Protein AF-B3Y5L8-F1 (afdb_monomer_lite)

Structure (mmCIF, N/CA/C/O backbone):
data_AF-B3Y5L8-F1
#
_entry.id   AF-B3Y5L8-F1
#
loop_
_atom_site.group_PDB
_atom_site.id
_atom_site.type_symbol
_atom_site.label_atom_id
_atom_site.label_alt_id
_atom_site.label_comp_id
_atom_site.label_asym_id
_atom_site.label_entity_id
_atom_site.label_seq_id
_atom_site.pdbx_PDB_ins_code
_atom_site.Cartn_x
_atom_site.Cartn_y
_atom_site.Cartn_z
_atom_site.occupancy
_atom_site.B_iso_or_equiv
_atom_site.auth_seq_id
_atom_site.auth_comp_id
_atom_site.auth_asym_id
_atom_site.auth_atom_id
_atom_site.pdbx_PDB_model_num
ATOM 1 N N . ARG A 1 1 ? -18.184 -7.881 -6.669 1.00 50.28 1 ARG A N 1
ATOM 2 C CA . ARG A 1 1 ? -19.667 -7.841 -6.557 1.00 50.28 1 ARG A CA 1
ATOM 3 C C . ARG A 1 1 ? -20.148 -7.860 -5.105 1.00 50.28 1 ARG A C 1
ATOM 5 O O . ARG A 1 1 ? -21.030 -7.077 -4.813 1.00 50.28 1 ARG A O 1
ATOM 12 N N . TYR A 1 2 ? -19.504 -8.615 -4.206 1.00 52.53 2 TYR A N 1
ATOM 13 C CA . TYR A 1 2 ? -19.874 -8.753 -2.784 1.00 52.53 2 TYR A CA 1
ATOM 14 C C . TYR A 1 2 ? -20.154 -7.443 -2.012 1.00 52.53 2 TYR A C 1
ATOM 16 O O . TYR A 1 2 ? -21.137 -7.349 -1.291 1.00 52.53 2 TYR A O 1
ATOM 24 N N . PHE A 1 3 ? -19.330 -6.403 -2.183 1.00 54.78 3 PHE A N 1
ATOM 25 C CA . PHE A 1 3 ? -19.475 -5.165 -1.398 1.00 54.78 3 PHE A CA 1
ATOM 26 C C . PHE A 1 3 ? -20.613 -4.241 -1.863 1.00 54.78 3 PHE A C 1
ATOM 28 O O . PHE A 1 3 ? -21.130 -3.476 -1.057 1.00 54.78 3 PHE A O 1
ATOM 35 N N . ASN A 1 4 ? -21.061 -4.345 -3.122 1.00 59.84 4 ASN A N 1
ATOM 36 C CA . ASN A 1 4 ? -22.145 -3.505 -3.659 1.00 59.84 4 ASN A CA 1
ATOM 37 C C . ASN A 1 4 ? -23.539 -3.932 -3.163 1.00 59.84 4 ASN A C 1
ATOM 39 O O . ASN A 1 4 ? -24.526 -3.263 -3.452 1.00 59.84 4 ASN A O 1
ATOM 43 N N . GLU A 1 5 ? -23.633 -5.057 -2.453 1.00 64.31 5 GLU A N 1
ATOM 44 C CA . GLU A 1 5 ? -24.892 -5.622 -1.953 1.00 64.31 5 GLU A CA 1
ATOM 45 C C . GLU A 1 5 ? -25.192 -5.192 -0.502 1.00 64.31 5 GLU A C 1
ATOM 47 O O . GLU A 1 5 ? -26.288 -5.426 0.012 1.00 64.31 5 GLU A O 1
ATOM 52 N N . LEU A 1 6 ? -24.251 -4.509 0.163 1.00 70.00 6 LEU A N 1
ATOM 53 C CA . LEU A 1 6 ? -24.399 -4.045 1.542 1.00 70.00 6 LEU A CA 1
ATOM 54 C C . LEU A 1 6 ? -25.088 -2.671 1.592 1.00 70.00 6 LEU A C 1
ATOM 56 O O . LEU A 1 6 ? -24.498 -1.642 1.277 1.00 70.00 6 LEU A O 1
ATOM 60 N N . LYS A 1 7 ? -26.346 -2.653 2.051 1.00 70.38 7 LYS A N 1
ATOM 61 C CA . LYS A 1 7 ? -27.259 -1.489 1.997 1.00 70.38 7 LYS A CA 1
ATOM 62 C C . LYS A 1 7 ? -26.801 -0.219 2.734 1.00 70.38 7 LYS A C 1
ATOM 64 O O . LYS A 1 7 ? -27.329 0.847 2.443 1.00 70.38 7 LYS A O 1
ATOM 69 N N . ASN A 1 8 ? -25.849 -0.320 3.663 1.00 81.31 8 ASN A N 1
ATOM 70 C CA . ASN A 1 8 ? -25.397 0.803 4.499 1.00 81.31 8 ASN A CA 1
ATOM 71 C C . ASN A 1 8 ? -23.965 1.265 4.180 1.00 81.31 8 ASN A C 1
ATOM 73 O O . ASN A 1 8 ? -23.368 1.989 4.972 1.00 81.31 8 ASN A O 1
ATOM 77 N N . TRP A 1 9 ? -23.394 0.821 3.059 1.00 74.50 9 TRP A N 1
ATOM 78 C CA . TRP A 1 9 ? -22.017 1.126 2.683 1.00 74.50 9 TRP A CA 1
ATOM 79 C C . TRP A 1 9 ? -21.996 1.987 1.425 1.00 74.50 9 TRP A C 1
ATOM 81 O O . TRP A 1 9 ? -22.570 1.620 0.401 1.00 74.50 9 TRP A O 1
ATOM 91 N N . ASN A 1 10 ? -21.314 3.131 1.492 1.00 71.19 10 ASN A N 1
ATOM 92 C CA . ASN A 1 10 ? -21.014 3.911 0.299 1.00 71.19 10 ASN A CA 1
ATOM 93 C C . ASN A 1 10 ? -19.733 3.352 -0.332 1.00 71.19 10 ASN A C 1
ATOM 95 O O . ASN A 1 10 ? -18.638 3.555 0.194 1.00 71.19 10 ASN A O 1
ATOM 99 N N . VAL A 1 11 ? -19.881 2.588 -1.414 1.00 68.44 11 VAL A N 1
ATOM 100 C CA . VAL A 1 11 ? -18.762 1.915 -2.083 1.00 68.44 11 VAL A CA 1
ATOM 101 C C . VAL A 1 11 ? -18.299 2.752 -3.268 1.00 68.44 11 VAL A C 1
ATOM 103 O O . VAL A 1 11 ? -18.940 2.781 -4.316 1.00 68.44 11 VAL A O 1
ATOM 106 N N . SER A 1 12 ? -17.141 3.386 -3.113 1.00 68.50 12 SER A N 1
ATOM 107 C CA . SER A 1 12 ? -16.432 4.055 -4.205 1.00 68.50 12 SER A CA 1
ATOM 108 C C . SER A 1 12 ? -15.326 3.145 -4.730 1.00 68.50 12 SER A C 1
ATOM 110 O O . SER A 1 12 ? -14.553 2.588 -3.952 1.00 68.50 12 SER A O 1
ATOM 112 N N . TYR A 1 13 ? -15.220 3.002 -6.050 1.00 66.75 13 TYR A N 1
ATOM 113 C CA . TYR A 1 13 ? -14.108 2.305 -6.692 1.00 66.75 13 TYR A CA 1
ATOM 114 C C . TYR A 1 13 ? -13.597 3.118 -7.878 1.00 66.75 13 TYR A C 1
ATOM 116 O O . TYR A 1 13 ? -14.368 3.762 -8.587 1.00 66.75 13 TYR A O 1
ATOM 124 N N . ALA A 1 14 ? -12.289 3.069 -8.109 1.00 62.69 14 ALA A N 1
ATOM 125 C CA . ALA A 1 14 ? -11.677 3.614 -9.307 1.00 62.69 14 ALA A CA 1
ATOM 126 C C . ALA A 1 14 ? -11.326 2.455 -10.242 1.00 62.69 14 ALA A C 1
ATOM 128 O O . ALA A 1 14 ? -10.609 1.529 -9.856 1.00 62.69 14 ALA A O 1
ATOM 129 N N . SER A 1 15 ? -11.835 2.499 -11.473 1.00 60.38 15 SER A N 1
ATOM 130 C CA . SER A 1 15 ? -11.516 1.511 -12.509 1.00 60.38 15 SER A CA 1
ATOM 131 C C . SER A 1 15 ? -10.211 1.891 -13.209 1.00 60.38 15 SER A C 1
ATOM 133 O O . SER A 1 15 ? -10.171 2.131 -14.413 1.00 60.38 15 SER A O 1
ATOM 135 N N . VAL A 1 16 ? -9.144 2.007 -12.421 1.00 60.03 16 VAL A N 1
ATOM 136 C CA . VAL A 1 16 ? -7.787 2.175 -12.939 1.00 60.03 16 VAL A CA 1
ATOM 137 C C . VAL A 1 16 ? -7.308 0.792 -13.380 1.00 60.03 16 VAL A C 1
ATOM 139 O O . VAL A 1 16 ? -7.544 -0.168 -12.639 1.00 60.03 16 VAL A O 1
ATOM 142 N N . PRO A 1 17 ? -6.666 0.642 -14.552 1.00 57.47 17 PRO A N 1
ATOM 143 C CA . PRO A 1 17 ? -6.002 -0.603 -14.917 1.00 57.47 17 PRO A CA 1
ATOM 144 C C . PRO A 1 17 ? -4.876 -0.877 -13.913 1.00 57.47 17 PRO A C 1
ATOM 146 O O . PRO A 1 17 ? -3.736 -0.457 -14.087 1.00 57.47 17 PRO A O 1
ATOM 149 N N . ARG A 1 18 ? -5.221 -1.553 -12.819 1.00 55.16 18 ARG A N 1
ATOM 150 C CA . ARG A 1 18 ? -4.263 -2.088 -11.862 1.00 55.16 18 ARG A CA 1
ATOM 151 C C . ARG A 1 18 ? -3.677 -3.332 -12.497 1.00 55.16 18 ARG A C 1
ATOM 153 O O . ARG A 1 18 ? -4.420 -4.204 -12.938 1.00 55.16 18 ARG A O 1
ATOM 160 N N . SER A 1 19 ? -2.354 -3.406 -12.566 1.00 55.06 19 SER A N 1
ATOM 161 C CA . SER A 1 19 ? -1.710 -4.657 -12.939 1.00 55.06 19 SER A CA 1
ATOM 162 C C . SER A 1 19 ? -1.851 -5.616 -11.751 1.00 55.06 19 SER A C 1
ATOM 164 O O . SER A 1 19 ? -1.146 -5.514 -10.745 1.00 55.06 19 SER A O 1
ATOM 166 N N . ASP A 1 20 ? -2.848 -6.490 -11.866 1.00 57.62 20 ASP A N 1
ATOM 167 C CA . ASP A 1 20 ? -3.024 -7.740 -11.120 1.00 57.62 20 ASP A CA 1
ATOM 168 C C . ASP A 1 20 ? -2.083 -8.840 -11.637 1.00 57.62 20 ASP A C 1
ATOM 170 O O . ASP A 1 20 ? -2.025 -9.947 -11.103 1.00 57.62 20 ASP A O 1
ATOM 174 N N . GLN A 1 21 ? -1.333 -8.524 -12.691 1.00 57.56 21 GLN A N 1
ATOM 175 C CA . GLN A 1 21 ? -0.391 -9.425 -13.308 1.00 57.56 21 GLN A CA 1
ATOM 176 C C . GLN A 1 21 ? 0.811 -9.609 -12.387 1.00 57.56 21 GLN A C 1
ATOM 178 O O . GLN A 1 21 ? 1.389 -8.646 -11.877 1.00 57.56 21 GLN A O 1
ATOM 183 N N . SER A 1 22 ? 1.232 -10.863 -12.243 1.00 66.19 22 SER A N 1
ATOM 184 C CA . SER A 1 22 ? 2.446 -11.296 -11.544 1.00 66.19 22 SER A CA 1
ATOM 185 C C . SER A 1 22 ? 3.725 -10.899 -12.305 1.00 66.19 22 SER A C 1
ATOM 187 O O . SER A 1 22 ? 4.647 -11.696 -12.453 1.00 66.19 22 SER A O 1
ATOM 189 N N . ILE A 1 23 ? 3.763 -9.684 -12.853 1.00 74.50 23 ILE A N 1
ATOM 190 C CA . ILE A 1 23 ? 4.885 -9.128 -13.607 1.00 74.50 23 ILE A CA 1
ATOM 191 C C . ILE A 1 23 ? 5.756 -8.272 -12.693 1.00 74.50 23 ILE A C 1
ATOM 193 O O . ILE A 1 23 ? 5.270 -7.605 -11.776 1.00 74.50 23 ILE A O 1
ATOM 197 N N . SER A 1 24 ? 7.060 -8.277 -12.955 1.00 79.12 24 SER A N 1
ATOM 198 C CA . SER A 1 24 ? 8.017 -7.513 -12.151 1.00 79.12 24 SER A CA 1
ATOM 199 C C . SER A 1 24 ? 7.772 -6.002 -12.249 1.00 79.12 24 SER A C 1
ATOM 201 O O . SER A 1 24 ? 7.298 -5.498 -13.269 1.00 79.12 24 SER A O 1
ATOM 203 N N . THR A 1 25 ? 8.180 -5.244 -11.229 1.00 76.31 25 THR A N 1
ATOM 204 C CA . THR A 1 25 ? 8.159 -3.769 -11.262 1.00 76.31 25 THR A CA 1
ATOM 205 C C . THR A 1 25 ? 8.923 -3.211 -12.467 1.00 76.31 25 THR A C 1
ATOM 207 O O . THR A 1 25 ? 8.503 -2.226 -13.069 1.00 76.31 25 THR A O 1
ATOM 210 N N . ALA A 1 26 ? 10.020 -3.863 -12.870 1.00 81.69 26 ALA A N 1
ATOM 211 C CA . ALA A 1 26 ? 10.791 -3.478 -14.051 1.00 81.69 26 ALA A CA 1
ATOM 212 C C . ALA A 1 26 ? 9.981 -3.632 -15.349 1.00 81.69 26 ALA A C 1
ATOM 214 O O . ALA A 1 26 ? 10.059 -2.783 -16.235 1.00 81.69 26 ALA A O 1
ATOM 215 N N . GLU A 1 27 ? 9.172 -4.685 -15.443 1.00 82.44 27 GLU A N 1
ATOM 216 C CA . GLU A 1 27 ? 8.284 -4.918 -16.579 1.00 82.44 27 GLU A CA 1
ATOM 217 C C . GLU A 1 27 ? 7.079 -3.966 -16.577 1.00 82.44 27 GLU A C 1
ATOM 219 O O . GLU A 1 27 ? 6.668 -3.472 -17.623 1.00 82.44 27 GLU A O 1
ATOM 224 N N . ARG A 1 28 ? 6.540 -3.609 -15.408 1.00 76.06 28 ARG A N 1
ATOM 225 C CA . ARG A 1 28 ? 5.497 -2.568 -15.308 1.00 76.06 28 ARG A CA 1
ATOM 226 C C . ARG A 1 28 ? 6.032 -1.214 -15.768 1.00 76.06 28 ARG A C 1
ATOM 228 O O . ARG A 1 28 ? 5.418 -0.540 -16.598 1.00 76.06 28 ARG A O 1
ATOM 235 N N . ALA A 1 29 ? 7.237 -0.870 -15.317 1.00 82.44 29 ALA A N 1
ATOM 236 C CA . ALA A 1 29 ? 7.930 0.345 -15.718 1.00 82.44 29 ALA A CA 1
ATOM 237 C C . ALA A 1 29 ? 8.262 0.384 -17.220 1.00 82.44 29 ALA A C 1
ATOM 239 O O . ALA A 1 29 ? 8.309 1.477 -17.788 1.00 82.44 29 ALA A O 1
ATOM 240 N N . SER A 1 30 ? 8.476 -0.764 -17.877 1.00 85.00 30 SER A N 1
ATOM 241 C CA . SER A 1 30 ? 8.693 -0.814 -19.330 1.00 85.00 30 SER A CA 1
ATOM 242 C C . SER A 1 30 ? 7.405 -0.594 -20.131 1.00 85.00 30 SER A C 1
ATOM 244 O O . SER A 1 30 ? 7.465 -0.012 -21.211 1.00 85.00 30 SER A O 1
ATOM 246 N N . ARG A 1 31 ? 6.240 -0.984 -19.592 1.00 83.06 31 ARG A N 1
ATOM 247 C CA . ARG A 1 31 ? 4.928 -0.799 -20.241 1.00 83.06 31 ARG A CA 1
ATOM 248 C C . ARG A 1 31 ? 4.367 0.611 -20.083 1.00 83.06 31 ARG A C 1
ATOM 250 O O . ARG A 1 31 ? 3.844 1.171 -21.041 1.00 83.06 31 ARG A O 1
ATOM 257 N N . HIS A 1 32 ? 4.455 1.175 -18.881 1.00 77.38 32 HIS A N 1
ATOM 258 C CA . HIS A 1 32 ? 3.804 2.449 -18.550 1.00 77.38 32 HIS A CA 1
ATOM 259 C C . HIS A 1 32 ? 4.779 3.625 -18.453 1.00 77.38 32 HIS A C 1
ATOM 261 O O . HIS A 1 32 ? 4.351 4.776 -18.408 1.00 77.38 32 HIS A O 1
ATOM 267 N N . GLY A 1 33 ? 6.085 3.356 -18.458 1.00 85.06 33 GLY A N 1
ATOM 268 C CA . GLY A 1 33 ? 7.122 4.341 -18.181 1.00 85.06 33 GLY A CA 1
ATOM 269 C C . GLY A 1 33 ? 7.389 4.471 -16.680 1.00 85.06 33 GLY A C 1
ATOM 270 O O . GLY A 1 33 ? 6.476 4.462 -15.855 1.00 85.06 33 GLY A O 1
ATOM 271 N N . LYS A 1 34 ? 8.667 4.635 -16.319 1.00 85.88 34 LYS A N 1
ATOM 272 C CA . LYS A 1 34 ? 9.130 4.696 -14.919 1.00 85.88 34 LYS A CA 1
ATOM 273 C C . LYS A 1 34 ? 8.408 5.760 -14.088 1.00 85.88 34 LYS A C 1
ATOM 275 O O . LYS A 1 34 ? 8.040 5.494 -12.951 1.00 85.88 34 LYS A O 1
ATOM 280 N N . ALA A 1 35 ? 8.204 6.950 -14.655 1.00 86.12 35 ALA A N 1
ATOM 281 C CA . ALA A 1 35 ? 7.547 8.053 -13.957 1.00 86.12 35 ALA A CA 1
ATOM 282 C C . ALA A 1 35 ? 6.089 7.722 -13.603 1.00 86.12 35 ALA A C 1
ATOM 284 O O . ALA A 1 35 ? 5.652 8.003 -12.491 1.00 86.12 35 ALA A O 1
ATOM 285 N N . ASN A 1 36 ? 5.366 7.073 -14.519 1.00 84.62 36 ASN A N 1
ATOM 286 C CA . ASN A 1 36 ? 3.982 6.677 -14.285 1.00 84.62 36 ASN A CA 1
ATOM 287 C C . ASN A 1 36 ? 3.889 5.542 -13.266 1.00 84.62 36 ASN A C 1
ATOM 289 O O . ASN A 1 36 ? 3.026 5.595 -12.403 1.00 84.62 36 ASN A O 1
ATOM 293 N N . GLU A 1 37 ? 4.797 4.562 -13.300 1.00 83.88 37 GLU A N 1
ATOM 294 C CA . GLU A 1 37 ? 4.798 3.483 -12.300 1.00 83.88 37 GLU A CA 1
ATOM 295 C C . GLU A 1 37 ? 5.049 4.017 -10.883 1.00 83.88 37 GLU A C 1
ATOM 297 O O . GLU A 1 37 ? 4.380 3.610 -9.932 1.00 83.88 37 GLU A O 1
ATOM 302 N N . ILE A 1 38 ? 5.967 4.980 -10.742 1.00 86.50 38 ILE A N 1
ATOM 303 C CA . ILE A 1 38 ? 6.202 5.672 -9.469 1.00 86.50 38 ILE A CA 1
ATOM 304 C C . ILE A 1 38 ? 4.950 6.443 -9.048 1.00 86.50 38 ILE A C 1
ATOM 306 O O . ILE A 1 38 ? 4.517 6.325 -7.905 1.00 86.50 38 ILE A O 1
ATOM 310 N N . PHE A 1 39 ? 4.347 7.205 -9.963 1.00 87.50 39 PHE A N 1
ATOM 311 C CA . PHE A 1 39 ? 3.135 7.966 -9.675 1.00 87.50 39 PHE A CA 1
ATOM 312 C C . PHE A 1 39 ? 1.977 7.066 -9.224 1.00 87.50 39 PHE A C 1
ATOM 314 O O . PHE A 1 39 ? 1.354 7.348 -8.204 1.00 87.50 39 PHE A O 1
ATOM 321 N N . PHE A 1 40 ? 1.720 5.960 -9.927 1.00 83.12 40 PHE A N 1
ATOM 322 C CA . PHE A 1 40 ? 0.674 5.008 -9.555 1.00 83.12 40 PHE A CA 1
ATOM 323 C C . PHE A 1 40 ? 0.956 4.352 -8.203 1.00 83.12 40 PHE A C 1
ATOM 325 O O . PHE A 1 40 ? 0.052 4.270 -7.380 1.00 83.12 40 PHE A O 1
ATOM 332 N N . SER A 1 41 ? 2.211 3.983 -7.928 1.00 85.50 41 SER A N 1
ATOM 333 C CA . SER A 1 41 ? 2.599 3.414 -6.629 1.00 85.50 41 SER A CA 1
ATOM 334 C C . SER A 1 41 ? 2.382 4.401 -5.475 1.00 85.50 41 SER A C 1
ATOM 336 O O . SER A 1 41 ? 1.924 4.013 -4.403 1.00 85.50 41 SER A O 1
ATOM 338 N N . LEU A 1 42 ? 2.684 5.687 -5.684 1.00 89.88 42 LEU A N 1
ATOM 339 C CA . LEU A 1 42 ? 2.451 6.738 -4.687 1.00 89.88 42 LEU A CA 1
ATOM 340 C C . LEU A 1 42 ? 0.961 7.039 -4.493 1.00 89.88 42 LEU A C 1
ATOM 342 O O . LEU A 1 42 ? 0.534 7.294 -3.369 1.00 89.88 42 LEU A O 1
ATOM 346 N N . LEU A 1 43 ? 0.169 6.994 -5.566 1.00 88.50 43 LEU A N 1
ATOM 347 C CA . LEU A 1 43 ? -1.280 7.163 -5.491 1.00 88.50 43 LEU A CA 1
ATOM 348 C C . 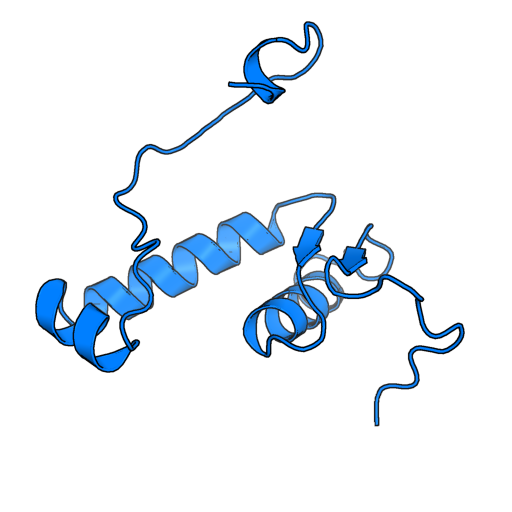LEU A 1 43 ? -1.936 6.008 -4.723 1.00 88.50 43 LEU A C 1
ATOM 350 O O . LEU A 1 43 ? -2.752 6.249 -3.835 1.00 88.50 43 LEU A O 1
ATOM 354 N N . ASP A 1 44 ? -1.548 4.768 -5.027 1.00 87.00 44 ASP A N 1
ATOM 355 C CA . ASP A 1 44 ? -2.019 3.578 -4.313 1.00 87.00 44 ASP A CA 1
ATOM 356 C C . ASP A 1 44 ? -1.636 3.638 -2.826 1.00 87.00 44 ASP A C 1
ATOM 358 O O . ASP A 1 44 ? -2.450 3.303 -1.962 1.00 87.00 44 ASP A O 1
ATOM 362 N N . LEU A 1 45 ? -0.427 4.124 -2.517 1.00 90.56 45 LEU A N 1
ATOM 363 C CA . LEU A 1 45 ? 0.013 4.351 -1.143 1.00 90.56 45 LEU A CA 1
ATOM 364 C C . LEU A 1 45 ? -0.869 5.376 -0.428 1.00 90.56 45 LEU A C 1
ATOM 366 O O . LEU A 1 45 ? -1.368 5.088 0.655 1.00 90.56 45 LEU A O 1
ATOM 370 N N . ASP A 1 46 ? -1.095 6.555 -1.013 1.00 90.81 46 ASP A N 1
ATOM 371 C CA . ASP A 1 46 ? -1.902 7.593 -0.364 1.00 90.81 46 ASP A CA 1
ATOM 372 C C . ASP A 1 46 ? -3.336 7.118 -0.085 1.00 90.81 46 ASP A C 1
ATOM 374 O O . ASP A 1 46 ? -3.857 7.331 1.013 1.00 90.81 46 ASP A O 1
ATOM 378 N N . LEU A 1 47 ? -3.941 6.385 -1.023 1.00 87.56 47 LEU A N 1
ATOM 379 C CA . LEU A 1 47 ? -5.252 5.766 -0.819 1.00 87.56 47 LEU A CA 1
ATOM 380 C C . LEU A 1 47 ? -5.234 4.760 0.343 1.00 87.56 47 LEU A C 1
ATOM 382 O O . LEU A 1 47 ? -6.126 4.793 1.192 1.00 87.56 47 LEU A O 1
ATOM 386 N N . ALA A 1 48 ? -4.206 3.912 0.433 1.00 88.94 48 ALA A N 1
ATOM 387 C CA . ALA A 1 48 ? -4.053 2.958 1.534 1.00 88.94 48 ALA A CA 1
ATOM 388 C C . ALA A 1 48 ? -3.880 3.648 2.901 1.00 88.94 48 ALA A C 1
ATOM 390 O O . ALA A 1 48 ? -4.418 3.195 3.917 1.00 88.94 48 ALA A O 1
ATOM 391 N N . LEU A 1 49 ? -3.164 4.776 2.936 1.00 90.62 49 LEU A N 1
ATOM 392 C CA . LEU A 1 49 ? -2.984 5.586 4.141 1.00 90.62 49 LEU A CA 1
ATOM 393 C C . LEU A 1 49 ? -4.299 6.229 4.613 1.00 90.62 49 LEU A C 1
ATOM 395 O O . LEU A 1 49 ? -4.494 6.433 5.813 1.00 90.62 49 LEU A O 1
ATOM 399 N N . GLN A 1 50 ? -5.217 6.536 3.695 1.00 87.81 50 GLN A N 1
ATOM 400 C CA . GLN A 1 50 ? -6.516 7.121 4.033 1.00 87.81 50 GLN A CA 1
ATOM 401 C C . GLN A 1 50 ? -7.490 6.112 4.664 1.00 87.81 50 GLN A C 1
ATOM 403 O O . GLN A 1 50 ?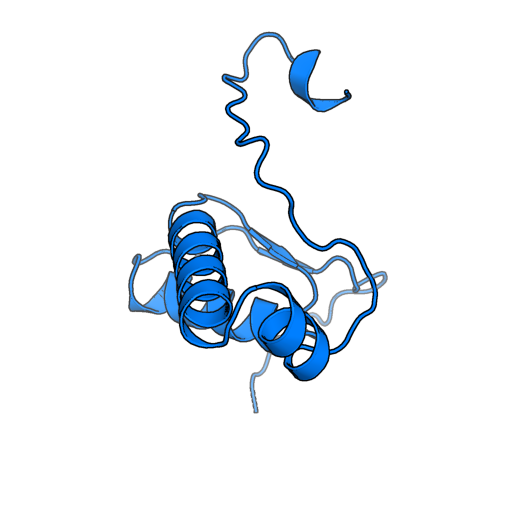 -8.328 6.522 5.468 1.00 87.81 50 GLN A O 1
ATOM 408 N N . CYS A 1 51 ? -7.368 4.808 4.387 1.00 85.75 51 CYS A N 1
ATOM 409 C CA . CYS A 1 51 ? -8.283 3.784 4.911 1.00 85.75 51 CYS A CA 1
ATOM 410 C C . CYS A 1 51 ? -8.309 3.731 6.451 1.00 85.75 51 CYS A C 1
ATOM 412 O O . CYS A 1 51 ? -7.294 3.963 7.108 1.00 85.75 51 CYS A O 1
ATOM 414 N N . ASP A 1 52 ? -9.439 3.397 7.072 1.00 85.75 52 ASP A N 1
ATOM 415 C CA . ASP A 1 52 ? -9.527 3.254 8.540 1.00 85.75 52 ASP A CA 1
ATOM 416 C C . ASP A 1 52 ? -9.037 1.895 9.039 1.00 85.75 52 ASP A C 1
ATOM 418 O O . ASP A 1 52 ? -8.409 1.811 10.093 1.00 85.75 52 ASP A O 1
ATOM 422 N N . ALA A 1 53 ? -9.195 0.866 8.213 1.00 85.81 53 ALA A N 1
ATOM 423 C CA . ALA A 1 53 ? -8.613 -0.454 8.400 1.00 85.81 53 ALA A CA 1
ATOM 424 C C . ALA A 1 53 ? -7.755 -0.827 7.185 1.00 85.81 53 ALA A C 1
ATOM 426 O O . ALA A 1 53 ? -7.987 -0.322 6.084 1.00 85.81 53 ALA A O 1
ATOM 427 N N . TRP A 1 54 ? -6.782 -1.710 7.380 1.00 87.25 54 TRP A N 1
ATOM 428 C CA . TRP A 1 54 ? -5.945 -2.249 6.315 1.00 87.25 54 TRP A CA 1
ATOM 429 C C . TRP A 1 54 ? -5.907 -3.776 6.383 1.00 87.25 54 TRP A C 1
ATOM 431 O O . TRP A 1 54 ? -5.888 -4.361 7.462 1.00 87.25 54 TRP A O 1
ATOM 441 N N . VAL A 1 55 ? -5.911 -4.415 5.216 1.00 87.50 55 VAL A N 1
ATOM 442 C CA . VAL A 1 55 ? -5.787 -5.866 5.076 1.00 87.50 55 VAL A CA 1
ATOM 443 C C . VAL A 1 55 ? -4.588 -6.119 4.178 1.00 87.50 55 VAL A C 1
ATOM 445 O O . VAL A 1 55 ? -4.534 -5.602 3.062 1.00 87.50 55 VAL A O 1
ATOM 448 N N . GLY A 1 56 ? -3.624 -6.889 4.661 1.00 86.00 56 GLY A N 1
ATOM 449 C CA . GLY A 1 56 ? -2.390 -7.171 3.939 1.00 86.00 56 GLY A CA 1
ATOM 450 C C . GLY A 1 56 ? -1.755 -8.460 4.424 1.00 86.00 56 GLY A C 1
ATOM 451 O O . GLY A 1 56 ? -2.390 -9.238 5.122 1.00 86.00 56 GLY A O 1
ATOM 452 N N . THR A 1 57 ? -0.502 -8.678 4.050 1.00 85.62 57 THR A N 1
ATOM 453 C CA . THR A 1 57 ? 0.326 -9.738 4.631 1.00 85.62 57 THR A CA 1
ATOM 454 C C . THR A 1 57 ? 1.587 -9.129 5.218 1.00 85.62 57 THR A C 1
ATOM 456 O O . THR A 1 57 ? 2.247 -8.338 4.536 1.00 85.62 57 THR A O 1
ATOM 459 N N . LEU A 1 58 ? 1.953 -9.469 6.459 1.00 83.69 58 LEU A N 1
ATOM 460 C CA . LEU A 1 58 ? 3.171 -8.922 7.083 1.00 83.69 58 LEU A CA 1
ATOM 461 C C . LEU A 1 58 ? 4.452 -9.402 6.386 1.00 83.69 58 LEU A C 1
ATOM 463 O O . LEU A 1 58 ? 5.489 -8.742 6.452 1.00 83.69 58 LEU A O 1
ATOM 467 N N . THR A 1 59 ? 4.365 -10.509 5.648 1.00 84.31 59 THR A N 1
ATOM 468 C CA . THR A 1 59 ? 5.417 -11.010 4.754 1.00 84.31 59 THR A CA 1
ATOM 469 C C . THR A 1 59 ? 5.707 -10.063 3.583 1.00 84.31 59 THR A C 1
ATOM 471 O O . THR A 1 59 ? 6.800 -10.095 3.016 1.00 84.31 59 THR A O 1
ATOM 474 N N . SER A 1 60 ? 4.772 -9.175 3.228 1.00 82.06 60 SER A N 1
ATOM 475 C CA . SER A 1 60 ? 4.957 -8.179 2.175 1.00 82.06 60 SER A CA 1
ATOM 476 C C . SER A 1 60 ? 5.588 -6.895 2.715 1.00 82.06 60 SER A C 1
ATOM 478 O O . SER A 1 60 ? 4.988 -6.168 3.510 1.00 82.06 60 SER A O 1
ATOM 480 N N . ASN A 1 61 ? 6.765 -6.545 2.186 1.00 88.75 61 ASN A N 1
ATOM 481 C CA . ASN A 1 61 ? 7.426 -5.264 2.469 1.00 88.75 61 ASN A CA 1
ATOM 482 C C . ASN A 1 61 ? 6.517 -4.057 2.180 1.00 88.75 61 ASN A C 1
ATOM 484 O O . ASN A 1 61 ? 6.608 -3.043 2.866 1.00 88.75 61 ASN A O 1
ATOM 488 N N . TRP A 1 62 ? 5.622 -4.162 1.191 1.00 88.69 62 TRP A N 1
ATOM 489 C CA . TRP A 1 62 ? 4.671 -3.097 0.872 1.00 88.69 62 TRP A CA 1
ATOM 490 C C . TRP A 1 62 ? 3.609 -2.926 1.964 1.00 88.69 62 TRP A C 1
ATOM 492 O O . TRP A 1 62 ? 3.319 -1.806 2.376 1.00 88.69 62 TRP A O 1
ATOM 502 N N . SER A 1 63 ? 3.072 -4.032 2.482 1.00 89.56 63 SER A N 1
ATOM 503 C CA . SER A 1 63 ? 2.090 -3.995 3.571 1.00 89.56 63 SER A CA 1
ATOM 504 C C . SER A 1 63 ? 2.701 -3.470 4.870 1.00 89.56 63 SER A C 1
ATOM 506 O O . SER A 1 63 ? 2.039 -2.717 5.578 1.00 89.56 63 SER A O 1
ATOM 508 N N . ARG A 1 64 ? 3.959 -3.829 5.164 1.00 90.00 64 ARG A N 1
ATOM 509 C CA . ARG A 1 64 ? 4.712 -3.289 6.309 1.00 90.00 64 ARG A CA 1
ATOM 510 C C . ARG A 1 64 ? 4.934 -1.785 6.184 1.00 90.00 64 ARG A C 1
ATOM 512 O O . ARG A 1 64 ? 4.631 -1.049 7.112 1.00 90.00 64 ARG A O 1
ATOM 519 N N . LEU A 1 65 ? 5.383 -1.327 5.012 1.00 92.56 65 LEU A N 1
ATOM 520 C CA . LEU A 1 65 ? 5.560 0.100 4.735 1.00 92.56 65 LEU A CA 1
ATOM 521 C C . LEU A 1 65 ? 4.258 0.880 4.962 1.00 92.56 65 LEU A C 1
ATOM 523 O O . LEU A 1 65 ? 4.272 1.950 5.567 1.00 92.56 65 LEU A O 1
ATOM 527 N N . ILE A 1 66 ? 3.130 0.350 4.482 1.00 92.50 66 ILE A N 1
ATOM 528 C CA . ILE A 1 66 ? 1.818 0.968 4.687 1.00 92.50 66 ILE A CA 1
ATOM 529 C C . ILE A 1 66 ? 1.481 1.045 6.179 1.00 92.50 66 ILE A C 1
ATOM 531 O O . ILE A 1 66 ? 1.042 2.099 6.628 1.00 92.50 66 ILE A O 1
ATOM 535 N N . ASP A 1 67 ? 1.693 -0.021 6.947 1.00 90.25 67 ASP A N 1
ATOM 536 C CA . ASP A 1 67 ? 1.404 -0.046 8.386 1.00 90.25 67 ASP A CA 1
ATOM 537 C C . ASP A 1 67 ? 2.256 0.969 9.175 1.00 90.25 67 ASP A C 1
ATOM 539 O O . ASP A 1 67 ? 1.739 1.814 9.915 1.00 90.25 67 ASP A O 1
ATOM 543 N N . GLU A 1 68 ? 3.562 0.998 8.903 1.00 90.50 68 GLU A N 1
ATOM 544 C CA . GLU A 1 68 ? 4.502 1.954 9.492 1.00 90.50 68 GLU A CA 1
ATOM 545 C C . GLU A 1 68 ? 4.118 3.408 9.154 1.00 90.50 68 GLU A C 1
ATOM 547 O O . GLU A 1 68 ? 4.087 4.280 10.028 1.00 90.50 68 GLU A O 1
ATOM 552 N N . LEU A 1 69 ? 3.744 3.696 7.905 1.00 93.50 69 LEU A N 1
ATOM 553 C CA . LEU A 1 69 ? 3.315 5.038 7.497 1.00 93.50 69 LEU A CA 1
ATOM 554 C C . LEU A 1 69 ? 1.924 5.409 8.026 1.00 93.50 69 LEU A C 1
ATOM 556 O O . LEU A 1 69 ? 1.677 6.574 8.345 1.00 93.50 69 LEU A O 1
ATOM 560 N N . ARG A 1 70 ? 1.006 4.450 8.180 1.00 90.94 70 ARG A N 1
ATOM 561 C CA . ARG A 1 70 ? -0.292 4.689 8.832 1.00 90.94 70 ARG A CA 1
ATOM 562 C C . ARG A 1 70 ? -0.092 5.119 10.281 1.00 90.94 70 ARG A C 1
ATOM 564 O O . ARG A 1 70 ? -0.749 6.066 10.721 1.00 90.94 70 ARG A O 1
ATOM 571 N N . SER A 1 71 ? 0.838 4.483 10.994 1.00 86.75 71 SER A N 1
ATOM 572 C CA . SER A 1 71 ? 1.148 4.831 12.384 1.00 86.75 71 SER A CA 1
ATOM 573 C C . SER A 1 71 ? 1.789 6.215 12.525 1.00 86.75 71 SER A C 1
ATOM 575 O O . SER A 1 71 ? 1.361 6.999 13.373 1.00 86.75 71 SER A O 1
ATOM 577 N N . THR A 1 72 ? 2.741 6.554 11.652 1.00 90.31 72 THR A N 1
ATOM 578 C CA . THR A 1 72 ? 3.562 7.772 11.774 1.00 90.31 72 THR A CA 1
ATOM 579 C C . THR A 1 72 ? 2.985 8.996 11.062 1.00 90.31 72 THR A C 1
ATOM 581 O O . THR A 1 72 ? 3.070 10.104 11.584 1.00 90.31 72 THR A O 1
ATOM 584 N N . VAL A 1 73 ? 2.378 8.827 9.883 1.00 89.44 73 VAL A N 1
ATOM 585 C CA . VAL A 1 73 ? 1.944 9.937 9.009 1.00 89.44 73 VAL A CA 1
ATOM 586 C C . VAL A 1 73 ? 0.447 10.228 9.125 1.00 89.44 73 VAL A C 1
ATOM 588 O O . VAL A 1 73 ? 0.010 11.354 8.879 1.00 89.44 73 VAL A O 1
ATOM 591 N N . ARG A 1 74 ? -0.370 9.230 9.476 1.00 87.00 74 ARG A N 1
ATOM 592 C CA . ARG A 1 74 ? -1.835 9.375 9.596 1.00 87.00 74 ARG A CA 1
ATOM 593 C C . ARG A 1 74 ? -2.348 9.234 11.029 1.00 87.00 74 ARG A C 1
ATOM 595 O O . ARG A 1 74 ? -3.558 9.271 11.230 1.00 87.00 74 ARG A O 1
ATOM 602 N N . CYS A 1 75 ? -1.452 9.083 12.008 1.00 86.31 75 CYS A N 1
ATOM 603 C CA . CYS A 1 75 ? -1.784 8.873 13.421 1.00 86.31 75 CYS A CA 1
ATOM 604 C C . CYS A 1 75 ? -2.720 7.670 13.657 1.00 86.31 75 CYS A C 1
ATOM 606 O O . CYS A 1 75 ? -3.478 7.647 14.624 1.00 86.31 75 CYS A O 1
ATOM 608 N N . LYS A 1 76 ? -2.675 6.660 12.777 1.00 85.75 76 LYS A N 1
ATOM 609 C CA . LYS A 1 76 ? -3.502 5.444 12.842 1.00 85.75 76 LYS A CA 1
ATOM 610 C C . LYS A 1 76 ? -2.731 4.264 13.445 1.00 85.75 76 LYS A C 1
ATOM 612 O O . LYS A 1 76 ? -2.910 3.135 13.007 1.00 85.75 76 LYS A O 1
ATOM 617 N N . ALA A 1 77 ? -1.876 4.520 14.439 1.00 81.69 77 ALA A N 1
ATOM 618 C CA . ALA A 1 77 ? -1.018 3.498 15.055 1.00 81.69 77 ALA A CA 1
ATOM 619 C C . ALA A 1 77 ? -1.806 2.348 15.708 1.00 81.69 77 ALA A C 1
ATOM 621 O O . ALA A 1 77 ? -1.357 1.213 15.692 1.00 81.69 77 ALA A O 1
ATOM 622 N N . ASN A 1 78 ? -3.008 2.635 16.218 1.00 81.00 78 ASN A N 1
ATOM 623 C CA . ASN A 1 78 ? -3.934 1.636 16.767 1.00 81.00 78 ASN A CA 1
ATOM 624 C C . ASN A 1 78 ? -5.047 1.268 15.765 1.00 81.00 78 ASN A C 1
ATOM 626 O O . ASN A 1 78 ? -6.145 0.878 16.161 1.00 81.00 78 ASN A O 1
ATOM 630 N N . GLY A 1 79 ? -4.816 1.506 14.471 1.00 81.81 79 GLY A N 1
ATOM 631 C CA . GLY A 1 79 ? -5.765 1.182 13.413 1.00 81.81 79 GLY A CA 1
ATOM 632 C C . GLY A 1 79 ? -5.897 -0.327 13.226 1.00 81.81 79 GLY A C 1
ATOM 633 O O . GLY A 1 79 ? -4.977 -1.084 13.517 1.00 81.81 79 GLY A O 1
ATOM 634 N N . ILE A 1 80 ? -7.045 -0.771 12.715 1.00 86.25 80 ILE A N 1
ATOM 635 C CA . ILE A 1 80 ? -7.266 -2.196 12.446 1.00 86.25 80 ILE A CA 1
ATOM 636 C C . ILE A 1 80 ? -6.336 -2.632 11.307 1.00 86.25 80 ILE A C 1
ATOM 638 O O . ILE A 1 80 ? -6.424 -2.097 10.198 1.00 86.25 80 ILE A O 1
ATOM 642 N N . TYR A 1 81 ? -5.489 -3.621 11.582 1.00 85.31 81 TYR A N 1
ATOM 643 C CA . TYR A 1 81 ? -4.696 -4.346 10.596 1.00 85.31 81 TYR A CA 1
ATOM 644 C C . TYR A 1 81 ? -5.101 -5.820 10.633 1.00 85.31 81 TYR A C 1
ATOM 646 O O . TYR A 1 81 ? -5.118 -6.429 11.701 1.00 85.31 81 TYR A O 1
ATOM 654 N N . TRP A 1 82 ? -5.420 -6.396 9.478 1.00 84.88 82 TRP A N 1
ATOM 655 C CA . TRP A 1 82 ? -5.650 -7.832 9.336 1.00 84.88 82 TRP A CA 1
ATOM 656 C C . TRP A 1 82 ? -4.556 -8.454 8.470 1.00 84.88 82 TRP A C 1
ATOM 658 O O . TRP A 1 82 ? -4.425 -8.097 7.295 1.00 84.88 82 TRP A O 1
ATOM 668 N N . ASP A 1 83 ? -3.802 -9.393 9.044 1.00 84.62 83 ASP A N 1
ATOM 669 C CA . ASP A 1 83 ? -2.828 -10.202 8.313 1.00 84.62 83 ASP A CA 1
ATOM 670 C C . ASP A 1 83 ? -3.527 -11.413 7.681 1.00 84.62 83 ASP A C 1
ATO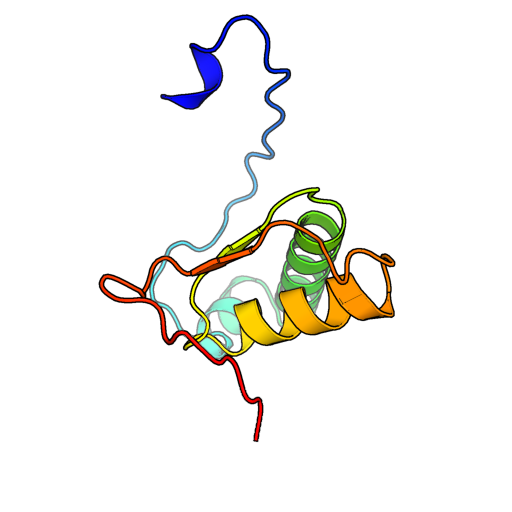M 672 O O . ASP A 1 83 ? -3.983 -12.322 8.371 1.00 84.62 83 ASP A O 1
ATOM 676 N N . ALA A 1 84 ? -3.638 -11.413 6.357 1.00 80.12 84 ALA A N 1
ATOM 677 C CA . ALA A 1 84 ? -4.272 -12.478 5.592 1.00 80.12 84 ALA A CA 1
ATOM 678 C C . ALA A 1 84 ? -3.391 -13.732 5.438 1.00 80.12 84 ALA A C 1
ATOM 680 O O . ALA A 1 84 ? -3.904 -14.752 4.990 1.00 80.12 84 ALA A O 1
ATOM 681 N N . ASP A 1 85 ? -2.102 -13.667 5.794 1.00 75.81 85 ASP A N 1
ATOM 682 C CA . ASP A 1 85 ? -1.181 -14.818 5.777 1.00 75.81 85 ASP A CA 1
ATOM 683 C C . ASP A 1 85 ? -1.241 -15.619 7.092 1.00 75.81 85 ASP A C 1
ATOM 685 O O . ASP A 1 85 ? -0.651 -16.692 7.221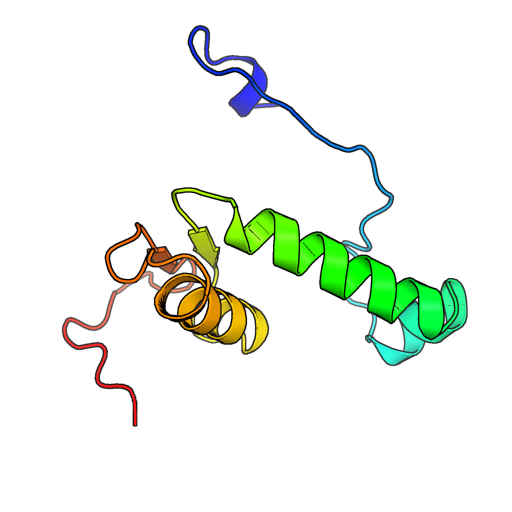 1.00 75.81 85 ASP A O 1
ATOM 689 N N . GLN A 1 86 ? -1.942 -15.095 8.103 1.00 59.91 86 GLN A N 1
ATOM 690 C CA . GLN A 1 86 ? -2.026 -15.705 9.422 1.00 59.91 86 GLN A CA 1
ATOM 691 C C . GLN A 1 86 ? -3.244 -16.618 9.531 1.00 59.91 86 GLN A C 1
ATOM 693 O O . GLN A 1 86 ? -4.261 -16.262 10.119 1.00 59.91 86 GLN A O 1
ATOM 698 N N . ASP A 1 87 ? -3.086 -17.860 9.068 1.00 57.69 87 ASP A N 1
ATOM 699 C CA . ASP A 1 87 ? -3.901 -18.980 9.565 1.00 57.69 87 ASP A CA 1
ATOM 700 C C . ASP A 1 87 ? -3.670 -19.213 11.081 1.00 57.69 87 ASP A C 1
ATOM 702 O O . ASP A 1 87 ? -4.456 -19.899 11.734 1.00 57.69 87 ASP A O 1
ATOM 706 N N . ASN A 1 88 ? -2.604 -18.631 11.663 1.00 51.72 88 ASN A N 1
ATOM 707 C CA . ASN A 1 88 ? -2.294 -18.665 13.095 1.00 51.72 88 ASN A CA 1
ATOM 708 C C . ASN A 1 88 ? -1.483 -17.413 13.523 1.00 51.72 88 ASN A C 1
ATOM 710 O O . ASN A 1 88 ? -0.269 -17.373 13.295 1.00 51.72 88 ASN A O 1
ATOM 714 N N . PRO A 1 89 ? -2.111 -16.365 14.087 1.00 52.06 89 PRO A N 1
ATOM 715 C CA . PRO A 1 89 ? -1.423 -15.115 14.395 1.00 52.06 89 PRO A CA 1
ATOM 716 C C . PRO A 1 89 ? -0.407 -15.280 15.541 1.00 52.06 89 PRO A C 1
ATOM 718 O O . PRO A 1 89 ? -0.738 -15.888 16.560 1.00 52.06 89 PRO A O 1
ATOM 721 N N . PRO A 1 90 ? 0.829 -14.753 15.429 1.00 52.38 90 PRO A N 1
ATOM 722 C CA . PRO A 1 90 ? 1.767 -14.723 16.537 1.00 52.38 90 PRO A CA 1
ATOM 723 C C . PRO A 1 90 ? 1.255 -13.747 17.602 1.00 52.38 90 PRO A C 1
ATOM 725 O O . PRO A 1 90 ? 1.024 -12.572 17.325 1.00 52.38 90 PRO A O 1
ATOM 728 N N . GLU A 1 91 ? 1.112 -14.236 18.837 1.00 54.28 91 GLU A N 1
ATOM 729 C CA . GLU A 1 91 ? 0.597 -13.464 19.981 1.00 54.28 91 GLU A CA 1
ATOM 730 C C . GLU A 1 91 ? 1.436 -12.217 20.306 1.00 54.28 91 GLU A C 1
ATOM 732 O O . GLU A 1 91 ? 0.930 -11.289 20.928 1.00 54.28 91 GLU A O 1
ATOM 737 N N . ASN A 1 9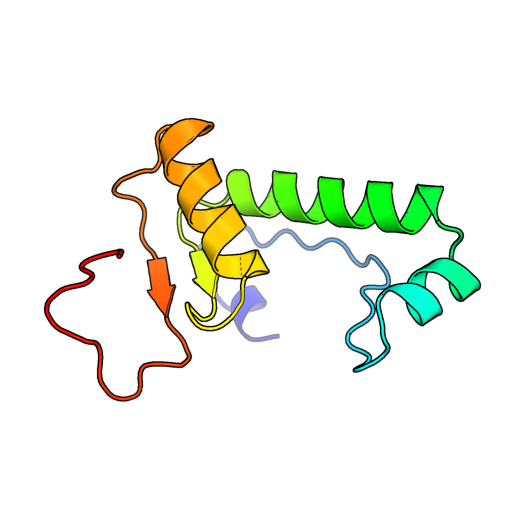2 ? 2.694 -12.168 19.852 1.00 50.25 92 ASN A N 1
ATOM 738 C CA . ASN A 1 92 ? 3.604 -11.048 20.061 1.00 50.25 92 ASN A CA 1
ATOM 739 C C . ASN A 1 92 ? 4.279 -10.645 18.745 1.00 50.25 92 ASN A C 1
ATOM 741 O O . ASN A 1 92 ? 5.187 -11.321 18.256 1.00 50.25 92 ASN A O 1
ATOM 745 N N . LEU A 1 93 ? 3.856 -9.506 18.196 1.00 52.59 93 LEU A N 1
ATOM 746 C CA . LEU A 1 93 ? 4.522 -8.826 17.084 1.00 52.59 93 LEU A CA 1
ATOM 747 C C . LEU A 1 93 ? 5.715 -8.019 17.622 1.00 52.59 93 LEU A C 1
ATOM 749 O O . LEU A 1 93 ? 5.694 -6.790 17.665 1.00 52.59 93 LEU A O 1
ATOM 753 N N . GLU A 1 94 ? 6.755 -8.714 18.082 1.00 46.28 94 GLU A N 1
ATOM 754 C CA . GLU A 1 94 ? 8.042 -8.075 18.363 1.00 46.28 94 GLU A CA 1
ATOM 755 C C . GLU A 1 94 ? 8.783 -7.852 17.042 1.00 46.28 94 GLU A C 1
ATOM 757 O O . GLU A 1 94 ? 9.424 -8.750 16.492 1.00 46.28 94 GLU A O 1
ATOM 762 N N . TRP A 1 95 ? 8.668 -6.637 16.513 1.00 43.25 95 TRP A N 1
ATOM 763 C CA . TRP A 1 95 ? 9.444 -6.179 15.368 1.00 4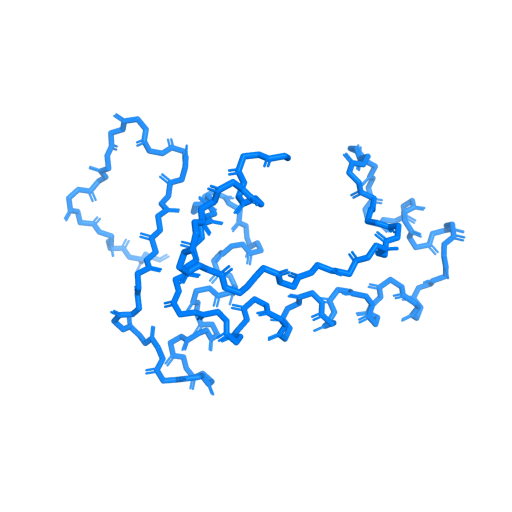3.25 95 TRP A CA 1
ATOM 764 C C . TRP A 1 95 ? 10.926 -6.107 15.766 1.00 43.25 95 TRP A C 1
ATOM 766 O O . TRP A 1 95 ? 11.309 -5.264 16.578 1.00 43.25 95 TRP A O 1
ATOM 776 N N . LYS A 1 96 ? 11.744 -7.020 15.229 1.00 37.06 96 LYS A N 1
ATOM 777 C CA . LYS A 1 96 ? 13.212 -6.980 15.328 1.00 37.06 96 LYS A CA 1
ATOM 778 C C . LYS A 1 96 ? 13.830 -6.242 14.151 1.00 37.06 96 LYS A C 1
ATOM 780 O O . LYS A 1 96 ? 13.343 -6.443 13.015 1.00 37.06 96 LYS A O 1
#

Organism: NCBI:txid546385

Radius of gyration: 15.7 Å; chains: 1; bounding box: 40×29×40 Å

Sequence (96 aa):
RYFNELKNWNVSYASVPRSDQSISTAERASRHGKANEIFFSLLDLDLALQCDAWVGTLTSNWSRLIDELRSTVRCKANGIYWDADQDNPPENLEWK

Secondary structure (DSSP, 8-state):
-GGGG-TT------------S---HHHHHHHH-HHHHHHHHHHHHHHHHH-SEEEE-TT-HHHHHHHHHHHHHSS-TT-EEEETT-SS--S-----

pLDDT: mean 76.44, std 14.25, range [37.06, 93.5]

Foldseek 3Di:
DVVVPDPPDDDDDDPDPDPPDPDDLVVVCVVPNPVVSVVVLVVVLVVLLPDQAEEEAPVDPSSVVSQVCNVPVVVSVVGHYHHPVPPPDDPDPPDD